Protein AF-E3NVZ5-F1 (afdb_monomer_lite)

Sequence (160 aa):
MITRVGDVESPRRGSPSEVFSSDINHIHMNRKEEKKGCSKWTTIAFGVLAILFLLSTIALAIVVGIKYSEDDKPTEKIIQRDENGKVQFDWPTPSGSLFAHYKKAAVTSDHGLCSEIGRDILIEGGNAVDAMIASLLCIGTVNPQSSGIGGGFVMTLYNA

pLDDT: mean 72.18, std 19.05, range [35.72, 94.88]

Radius of gyration: 25.45 Å; chains: 1; bounding box: 53×39×71 Å

Structure (mmCIF, N/CA/C/O backbone):
data_AF-E3NVZ5-F1
#
_entry.id   AF-E3NVZ5-F1
#
loop_
_atom_site.group_PDB
_atom_site.id
_atom_site.type_symbol
_atom_site.label_atom_id
_atom_site.label_alt_id
_atom_site.label_comp_id
_atom_site.label_asym_id
_atom_site.label_entity_id
_atom_site.label_seq_id
_atom_site.pdbx_PDB_ins_code
_atom_site.Cartn_x
_atom_site.Cartn_y
_atom_site.Cartn_z
_atom_site.occupancy
_atom_site.B_iso_or_equiv
_atom_site.auth_seq_id
_atom_site.auth_comp_id
_atom_site.auth_asym_id
_atom_site.auth_atom_id
_atom_site.pdbx_PDB_model_num
ATOM 1 N N . MET A 1 1 ? -5.076 9.347 -6.483 1.00 73.56 1 MET A N 1
ATOM 2 C CA . MET A 1 1 ? -6.431 9.801 -6.081 1.00 73.56 1 MET A CA 1
ATOM 3 C C . MET A 1 1 ? -7.331 8.576 -5.978 1.00 73.56 1 MET A C 1
ATOM 5 O O . MET A 1 1 ? -7.185 7.684 -6.805 1.00 73.56 1 MET A O 1
ATOM 9 N N . ILE A 1 2 ? -8.208 8.487 -4.970 1.00 77.56 2 ILE A N 1
ATOM 10 C CA . ILE A 1 2 ? -9.083 7.316 -4.758 1.00 77.56 2 ILE A CA 1
ATOM 11 C C . ILE A 1 2 ? -10.528 7.771 -4.606 1.00 77.56 2 ILE A C 1
ATOM 13 O O . ILE A 1 2 ? -10.808 8.692 -3.844 1.00 77.56 2 ILE A O 1
ATOM 17 N N . THR A 1 3 ? -11.434 7.134 -5.344 1.00 73.81 3 THR A N 1
ATOM 18 C CA . THR A 1 3 ? -12.866 7.455 -5.347 1.00 73.81 3 THR A CA 1
ATOM 19 C C . THR A 1 3 ? -13.699 6.179 -5.450 1.00 73.81 3 THR A C 1
ATOM 21 O O . THR A 1 3 ? -13.376 5.284 -6.231 1.00 73.81 3 THR A O 1
ATOM 24 N N . ARG A 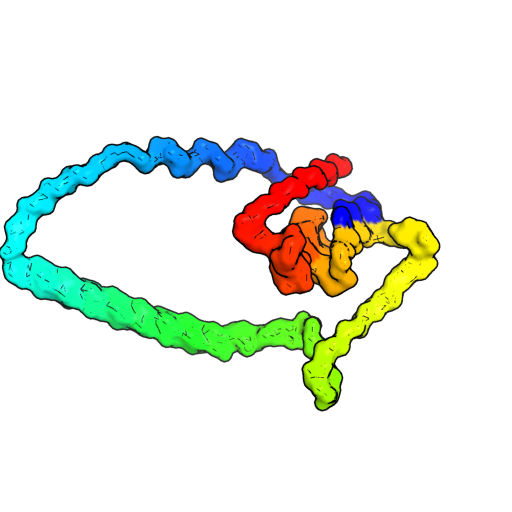1 4 ? -14.775 6.081 -4.660 1.00 67.69 4 ARG A N 1
ATOM 25 C CA . ARG A 1 4 ? -15.838 5.082 -4.847 1.00 67.69 4 ARG A CA 1
ATOM 26 C C . ARG A 1 4 ? -16.966 5.719 -5.660 1.00 67.69 4 ARG A C 1
ATOM 28 O O . ARG A 1 4 ? -17.421 6.811 -5.348 1.00 67.69 4 ARG A O 1
ATOM 35 N N . VAL A 1 5 ? -17.398 5.020 -6.703 1.00 62.41 5 VAL A N 1
ATOM 36 C CA . VAL A 1 5 ? -18.456 5.408 -7.638 1.00 62.41 5 VAL A CA 1
ATOM 37 C C . VAL A 1 5 ? -19.652 4.480 -7.389 1.00 62.41 5 VAL A C 1
ATOM 39 O O . VAL A 1 5 ? -19.706 3.399 -7.966 1.00 62.41 5 VAL A O 1
ATOM 42 N N . GLY A 1 6 ? -20.576 4.859 -6.500 1.00 48.59 6 GLY A N 1
ATOM 43 C CA . GLY A 1 6 ? -21.864 4.167 -6.307 1.00 48.59 6 GLY A CA 1
ATOM 44 C C . GLY A 1 6 ? -22.304 3.950 -4.850 1.00 48.59 6 GLY A C 1
ATOM 45 O O . GLY A 1 6 ? -21.471 3.757 -3.964 1.00 48.59 6 GLY A O 1
ATOM 46 N N . ASP A 1 7 ? -23.627 3.972 -4.644 1.00 49.47 7 ASP A N 1
ATOM 47 C CA . ASP A 1 7 ? -24.345 3.930 -3.361 1.00 49.47 7 ASP A CA 1
ATOM 48 C C . ASP A 1 7 ? -24.201 2.593 -2.613 1.00 49.47 7 ASP A C 1
ATOM 50 O O . ASP A 1 7 ? -24.779 1.584 -3.021 1.00 49.47 7 ASP A O 1
ATOM 54 N N . VAL A 1 8 ? -23.484 2.582 -1.482 1.00 46.03 8 VAL A N 1
ATOM 55 C CA . VAL A 1 8 ? -23.587 1.529 -0.456 1.00 46.03 8 VAL A CA 1
ATOM 56 C C . VAL A 1 8 ? -23.419 2.141 0.937 1.00 46.03 8 VAL A C 1
ATOM 58 O O . VAL A 1 8 ? -22.414 2.783 1.235 1.00 46.03 8 VAL A O 1
ATOM 61 N N . GLU A 1 9 ? -24.436 1.883 1.759 1.00 42.94 9 GLU A N 1
ATOM 62 C CA . GLU A 1 9 ? -24.632 2.208 3.173 1.00 42.94 9 GLU A CA 1
ATOM 63 C C . GLU A 1 9 ? -23.348 2.227 4.025 1.00 42.94 9 GLU A C 1
ATOM 65 O O . GLU A 1 9 ? -22.593 1.253 4.108 1.00 42.94 9 GLU A O 1
ATOM 70 N N . SER A 1 10 ? -23.143 3.345 4.719 1.00 49.28 10 SER A N 1
ATOM 71 C CA . SER A 1 10 ? -22.040 3.572 5.650 1.00 49.28 10 SER A CA 1
ATOM 72 C C . SER A 1 10 ? -22.144 2.691 6.907 1.00 49.28 10 SER A C 1
ATOM 74 O O . SER A 1 10 ? -23.160 2.751 7.608 1.00 49.28 10 SER A O 1
ATOM 76 N N . PRO A 1 11 ? -21.086 1.971 7.322 1.00 43.09 11 PRO A N 1
ATOM 77 C CA . PRO A 1 11 ? -20.976 1.514 8.699 1.00 43.09 11 PRO A CA 1
ATOM 78 C C . PRO A 1 11 ? -20.754 2.739 9.596 1.00 43.09 11 PRO A C 1
ATOM 80 O O . PRO A 1 11 ? -19.733 3.420 9.500 1.00 43.09 11 PRO A O 1
ATOM 83 N N . ARG A 1 12 ? -21.704 3.036 10.489 1.00 52.56 12 ARG A N 1
ATOM 84 C CA . ARG A 1 12 ? -21.516 4.072 11.514 1.00 52.56 12 ARG A CA 1
ATOM 85 C C . ARG A 1 12 ? -20.321 3.730 12.409 1.00 52.56 12 ARG A C 1
ATOM 87 O O . ARG A 1 12 ? -20.403 2.758 13.168 1.00 52.56 12 ARG A O 1
ATOM 94 N N . ARG A 1 13 ? -19.284 4.580 12.442 1.00 52.53 13 ARG A N 1
ATOM 95 C CA . ARG A 1 13 ? -18.445 4.734 13.644 1.00 52.53 13 ARG A CA 1
ATOM 96 C C . ARG A 1 13 ? -17.538 5.973 13.645 1.00 52.53 13 ARG A C 1
ATOM 98 O O . ARG A 1 13 ? -16.744 6.147 12.736 1.00 52.53 13 ARG A O 1
ATOM 105 N N . GLY A 1 14 ? -17.641 6.725 14.748 1.00 48.00 14 GLY A N 1
ATOM 106 C CA . GLY A 1 14 ? -16.549 7.411 15.457 1.00 48.00 14 GLY A CA 1
ATOM 107 C C . GLY A 1 14 ? -15.930 8.662 14.829 1.00 48.00 14 GLY A C 1
ATOM 108 O O . GLY A 1 14 ? -15.269 8.591 13.803 1.00 48.00 14 GLY A O 1
ATOM 109 N N . SER A 1 15 ? -16.066 9.800 15.513 1.00 41.22 15 SER A N 1
ATOM 110 C CA . SER A 1 15 ? -15.347 11.050 15.240 1.00 41.22 15 SER A CA 1
ATOM 111 C C . SER A 1 15 ? -13.818 10.886 15.398 1.00 41.22 15 SER A C 1
ATOM 113 O O . SER A 1 15 ? -13.386 10.435 16.459 1.00 41.22 15 SER A O 1
ATOM 115 N N . PRO A 1 16 ? -12.981 11.303 14.424 1.00 47.78 16 PRO A N 1
ATOM 116 C CA . PRO A 1 16 ? -11.517 11.140 14.480 1.00 47.78 16 PRO A CA 1
ATOM 117 C C . PRO A 1 16 ? -10.754 12.105 15.408 1.00 47.78 16 PRO A C 1
ATOM 119 O O . PRO A 1 16 ? -9.526 12.123 15.390 1.00 47.78 16 PRO A O 1
ATOM 122 N N . SER A 1 17 ? -11.432 12.946 16.189 1.00 47.34 17 SER A N 1
ATOM 123 C CA . SER A 1 17 ? -10.796 14.097 16.848 1.00 47.34 17 SER A CA 1
ATOM 124 C C . SER A 1 17 ? -10.163 13.831 18.222 1.00 47.34 17 SER A C 1
ATOM 126 O O . SER A 1 17 ? -9.695 14.783 18.835 1.00 47.34 17 SER A O 1
ATOM 128 N N . GLU A 1 18 ? -10.101 12.590 18.719 1.00 41.34 18 GLU A N 1
ATOM 129 C CA . GLU A 1 18 ? -9.612 12.320 20.090 1.00 41.34 18 GLU A CA 1
ATOM 130 C C . GLU A 1 18 ? -8.300 11.525 20.198 1.00 41.34 18 GLU A C 1
ATOM 132 O O . GLU A 1 18 ? -7.813 11.308 21.301 1.00 41.34 18 GLU A O 1
ATOM 137 N N . VAL A 1 19 ? -7.660 11.125 19.094 1.00 46.50 19 VAL A N 1
ATOM 138 C CA . VAL A 1 19 ? -6.487 10.224 19.182 1.00 46.50 19 VAL A CA 1
ATOM 139 C C . VAL A 1 19 ? -5.145 10.963 19.321 1.00 46.50 19 VAL A C 1
ATOM 141 O O . VAL A 1 19 ? -4.156 10.359 19.717 1.00 46.50 19 VAL A O 1
ATOM 144 N N . PHE A 1 20 ? -5.076 12.273 19.058 1.00 40.84 20 PHE A N 1
ATOM 145 C CA . PHE A 1 20 ? -3.781 12.955 18.878 1.00 40.84 20 PHE A CA 1
ATOM 146 C C . PHE A 1 20 ? -3.353 13.942 19.975 1.00 40.84 20 PHE A C 1
ATOM 148 O O . PHE A 1 20 ? -2.374 14.659 19.780 1.00 40.84 20 PHE A O 1
ATOM 155 N N . SER A 1 21 ? -4.039 14.004 21.124 1.00 42.53 21 SER A N 1
ATOM 156 C CA . SER A 1 21 ? -3.804 15.098 22.087 1.00 42.53 21 SER A CA 1
ATOM 157 C C . SER A 1 21 ? -3.479 14.705 23.536 1.00 42.53 21 SER A C 1
ATOM 159 O O . SER A 1 21 ? -3.293 15.611 24.350 1.00 42.53 21 SER A O 1
ATOM 161 N N . SER A 1 22 ? 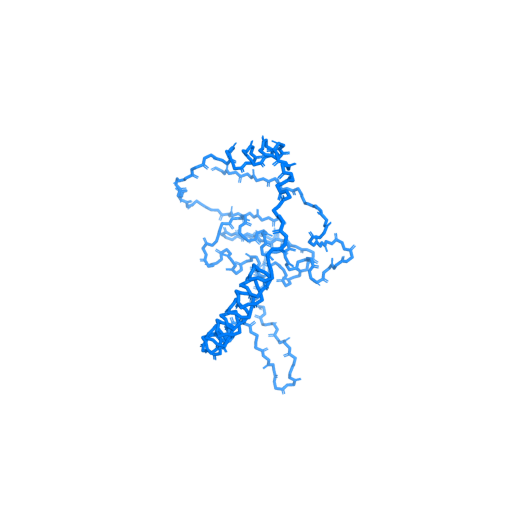-3.354 13.416 23.883 1.00 47.31 22 SER A N 1
ATOM 162 C CA . SER A 1 22 ? -3.175 13.001 25.292 1.00 47.31 22 SER A CA 1
ATOM 163 C C . SER A 1 22 ? -1.784 12.502 25.704 1.00 47.31 22 SER A C 1
ATOM 165 O O . SER A 1 22 ? -1.531 12.453 26.904 1.00 47.31 22 SER A O 1
ATOM 167 N N . ASP A 1 23 ? -0.845 12.237 24.788 1.00 45.34 23 ASP A N 1
ATOM 168 C CA . ASP A 1 23 ? 0.451 11.631 25.171 1.00 45.34 23 ASP A CA 1
ATOM 169 C C . ASP A 1 23 ? 1.642 12.602 25.315 1.00 45.34 23 ASP A C 1
ATOM 171 O O . ASP A 1 23 ? 2.732 12.191 25.709 1.00 45.34 23 ASP A O 1
ATOM 175 N N . ILE A 1 24 ? 1.468 13.909 25.080 1.00 53.41 24 ILE A N 1
ATOM 176 C CA . ILE A 1 24 ? 2.593 14.875 25.118 1.00 53.41 24 ILE A CA 1
ATOM 177 C C . ILE A 1 24 ? 2.817 15.535 26.495 1.00 53.41 24 ILE A C 1
ATOM 179 O O . ILE A 1 24 ? 3.871 16.122 26.728 1.00 53.41 24 ILE A O 1
ATOM 183 N N . ASN A 1 25 ? 1.899 15.397 27.459 1.00 45.38 25 ASN A N 1
ATOM 184 C CA . ASN A 1 25 ? 1.953 16.173 28.712 1.00 45.38 25 ASN A CA 1
ATOM 185 C C . ASN A 1 25 ? 2.443 15.426 29.965 1.00 45.38 25 ASN A C 1
ATOM 187 O O . ASN A 1 25 ? 2.338 15.978 31.057 1.00 45.38 25 ASN A O 1
ATOM 191 N N . HIS A 1 26 ? 3.018 14.221 29.854 1.00 43.72 26 HIS A N 1
ATOM 192 C CA . HIS A 1 26 ? 3.473 13.476 31.045 1.00 43.72 26 HIS A CA 1
ATOM 193 C C . HIS A 1 26 ? 4.983 13.222 31.162 1.00 43.72 26 HIS A C 1
ATOM 195 O O . HIS A 1 26 ? 5.420 12.526 32.079 1.00 43.72 26 HIS A O 1
ATOM 201 N N . ILE A 1 27 ? 5.807 13.837 30.306 1.00 46.94 27 ILE A N 1
ATOM 202 C CA . ILE A 1 27 ? 7.272 13.714 30.370 1.00 46.94 27 ILE A CA 1
ATOM 203 C C . ILE A 1 27 ? 7.875 14.944 31.050 1.00 46.94 27 ILE A C 1
ATOM 205 O O . ILE A 1 27 ? 8.633 15.691 30.451 1.00 46.94 27 ILE A O 1
ATOM 209 N N . HIS A 1 28 ? 7.558 15.165 32.323 1.00 49.66 28 HIS A N 1
ATOM 210 C CA . HIS A 1 28 ? 8.447 15.910 33.211 1.00 49.66 28 HIS A CA 1
ATOM 211 C C . HIS A 1 28 ? 8.249 15.459 34.657 1.00 49.66 28 HIS A C 1
ATOM 213 O O . HIS A 1 28 ? 7.128 15.300 35.122 1.00 49.66 28 HIS A O 1
ATOM 219 N N . MET A 1 29 ? 9.385 15.367 35.357 1.00 40.12 29 MET A N 1
ATOM 220 C CA . MET A 1 29 ? 9.569 15.103 36.790 1.00 40.12 29 MET A CA 1
ATOM 221 C C . MET A 1 29 ? 9.699 13.617 37.165 1.00 40.12 29 MET A C 1
ATOM 223 O O . MET A 1 29 ? 8.715 12.917 37.363 1.00 40.12 29 MET A O 1
ATOM 227 N N . ASN A 1 30 ? 10.941 13.157 37.382 1.00 42.78 30 ASN A N 1
ATOM 228 C CA . ASN A 1 30 ? 11.489 12.946 38.739 1.00 42.78 30 ASN A CA 1
ATOM 229 C C . ASN A 1 30 ? 12.665 11.938 38.723 1.00 42.78 30 ASN A C 1
ATOM 231 O O . ASN A 1 30 ? 12.546 10.805 39.188 1.00 42.78 30 ASN A O 1
ATOM 235 N N . ARG A 1 31 ? 13.838 12.333 38.202 1.00 44.50 31 ARG A N 1
ATOM 236 C CA . ARG A 1 31 ? 15.076 11.555 38.392 1.00 44.50 31 ARG A CA 1
ATOM 237 C C . ARG A 1 31 ? 15.622 11.845 39.795 1.00 44.50 31 ARG A C 1
ATOM 239 O O . ARG A 1 31 ? 16.529 12.654 39.956 1.00 44.50 31 ARG A O 1
ATOM 246 N N . LYS A 1 32 ? 15.053 11.205 40.820 1.00 40.16 32 LYS A N 1
ATOM 247 C CA . LYS A 1 32 ? 15.742 11.045 42.107 1.00 40.16 32 LYS A CA 1
ATOM 248 C C . LYS A 1 32 ? 16.811 9.976 41.918 1.00 40.16 32 LYS A C 1
ATOM 250 O O . LYS A 1 32 ? 16.497 8.796 41.800 1.00 40.16 32 LYS A O 1
ATOM 255 N N . GLU A 1 33 ? 18.070 10.397 41.873 1.00 53.59 33 GLU A N 1
ATOM 256 C CA . GLU A 1 33 ? 19.191 9.478 42.033 1.00 53.59 33 GLU A CA 1
ATOM 257 C C . GLU A 1 33 ? 19.184 8.913 43.455 1.00 53.59 33 GLU A C 1
ATOM 259 O O . GLU A 1 33 ? 19.679 9.530 44.398 1.00 53.59 33 GLU A O 1
ATOM 264 N N . GLU A 1 34 ? 18.605 7.728 43.622 1.00 47.78 34 GLU A N 1
ATOM 265 C CA . GLU A 1 34 ? 18.766 6.955 44.845 1.00 47.78 34 GLU A CA 1
ATOM 266 C C . GLU A 1 34 ? 20.094 6.186 44.756 1.00 47.78 34 GLU A C 1
ATOM 268 O O . GLU A 1 34 ? 20.180 5.084 44.213 1.00 47.78 34 GLU A O 1
ATOM 273 N N . LYS A 1 35 ? 21.165 6.799 45.272 1.00 48.25 35 LYS A N 1
ATOM 274 C CA . LYS A 1 35 ? 22.458 6.139 45.486 1.00 48.25 35 LYS A CA 1
ATOM 275 C C . LYS A 1 35 ? 22.297 5.035 46.535 1.00 48.25 35 LYS A C 1
ATOM 277 O O . LYS A 1 35 ? 22.473 5.280 47.726 1.00 48.25 35 LYS A O 1
ATOM 282 N N . LYS A 1 36 ? 21.985 3.808 46.111 1.00 45.88 36 LYS A N 1
ATOM 283 C CA . LYS A 1 36 ? 22.088 2.626 46.979 1.00 45.88 36 LYS A CA 1
ATOM 284 C C . LYS A 1 36 ? 23.490 2.054 46.864 1.00 45.88 36 LYS A C 1
ATOM 286 O O . LYS A 1 36 ? 23.917 1.642 45.788 1.00 45.88 36 LYS A O 1
ATOM 291 N N . GLY A 1 37 ? 24.206 2.085 47.988 1.00 52.78 37 GLY A N 1
ATOM 292 C CA . GLY A 1 37 ? 25.536 1.511 48.144 1.00 52.78 37 GLY A CA 1
ATOM 293 C C . GLY A 1 37 ? 25.611 0.116 47.528 1.00 52.78 37 GLY A C 1
ATOM 294 O O . GLY A 1 37 ? 24.737 -0.724 47.743 1.00 52.78 37 GLY A O 1
ATOM 295 N N . CYS A 1 38 ? 26.650 -0.095 46.724 1.00 52.09 38 CYS A N 1
ATOM 296 C CA . CYS A 1 38 ? 26.901 -1.336 46.011 1.00 52.09 38 CYS A CA 1
ATOM 297 C C . CYS A 1 38 ? 27.189 -2.460 47.018 1.00 52.09 38 CYS A C 1
ATOM 299 O O . CYS A 1 38 ? 28.322 -2.657 47.455 1.00 52.09 38 CYS A O 1
ATOM 301 N N . SER A 1 39 ? 26.149 -3.191 47.413 1.00 56.66 39 SER A N 1
ATOM 302 C CA . SER A 1 39 ? 26.315 -4.513 48.003 1.00 56.66 39 SER A CA 1
ATOM 303 C C . SER A 1 39 ? 26.712 -5.463 46.875 1.00 56.66 39 SER A C 1
ATOM 305 O O . SER A 1 39 ? 26.023 -5.540 45.865 1.00 56.66 39 SER A O 1
ATOM 307 N N . LYS A 1 40 ? 27.813 -6.209 47.013 1.00 65.12 40 LYS A N 1
ATOM 308 C CA . LYS A 1 40 ? 28.270 -7.170 45.982 1.00 65.12 40 LYS A CA 1
ATOM 309 C C . LYS A 1 40 ? 27.191 -8.199 45.602 1.00 65.12 40 LYS A C 1
ATOM 311 O O . LYS A 1 40 ? 27.207 -8.757 44.513 1.00 65.12 40 LYS A O 1
ATOM 316 N N . TRP A 1 41 ? 26.221 -8.416 46.487 1.00 64.88 41 TRP A N 1
ATOM 317 C CA . TRP A 1 41 ? 25.055 -9.255 46.239 1.00 64.88 41 TRP A CA 1
ATOM 318 C C . TRP A 1 41 ? 24.052 -8.645 45.252 1.00 64.88 41 TRP A C 1
ATOM 320 O O . TRP A 1 41 ? 23.416 -9.392 44.516 1.00 64.88 41 TRP A O 1
ATOM 330 N N . THR A 1 42 ? 23.922 -7.315 45.177 1.00 66.44 42 THR A N 1
ATOM 331 C CA . THR A 1 42 ? 23.011 -6.680 44.211 1.00 66.44 42 THR A CA 1
ATOM 332 C C . THR A 1 42 ? 23.561 -6.776 42.794 1.00 66.44 42 THR A C 1
ATOM 334 O O . THR A 1 42 ? 22.805 -7.073 41.882 1.00 66.44 42 THR A O 1
ATOM 337 N N . THR A 1 43 ? 24.874 -6.637 42.594 1.00 68.81 43 THR A N 1
ATOM 338 C CA . THR A 1 43 ? 25.520 -6.844 41.283 1.00 68.81 43 THR A CA 1
ATOM 339 C C . THR A 1 43 ? 25.422 -8.292 40.804 1.00 68.81 43 THR A C 1
ATOM 341 O O . THR A 1 43 ? 25.140 -8.519 39.629 1.00 68.81 43 THR A O 1
ATOM 344 N N . ILE A 1 44 ? 25.563 -9.271 41.705 1.00 78.31 44 ILE A N 1
ATOM 345 C CA . ILE A 1 44 ? 25.313 -10.687 41.386 1.00 78.31 44 ILE A CA 1
ATOM 346 C C . ILE A 1 44 ? 23.832 -10.904 41.047 1.00 78.31 44 ILE A C 1
ATOM 348 O O . ILE A 1 44 ? 23.528 -11.548 40.047 1.00 78.31 44 ILE A O 1
ATOM 352 N N . ALA A 1 45 ? 22.908 -10.319 41.815 1.00 80.38 45 ALA A N 1
ATOM 353 C CA . ALA A 1 45 ? 21.474 -10.425 41.554 1.00 80.38 45 ALA A CA 1
ATOM 354 C C . ALA A 1 45 ? 21.076 -9.811 40.201 1.00 80.38 45 ALA A C 1
ATOM 356 O O . ALA A 1 45 ? 20.334 -10.438 39.451 1.00 80.38 45 ALA A O 1
ATOM 357 N N . PHE A 1 46 ? 21.607 -8.638 39.842 1.00 86.62 46 PHE A N 1
ATOM 358 C CA . PHE A 1 46 ? 21.385 -8.028 38.526 1.00 86.62 46 PHE A CA 1
ATOM 359 C C . PHE A 1 46 ? 22.005 -8.853 37.395 1.00 86.62 46 PHE A C 1
ATOM 361 O O . PHE A 1 46 ? 21.388 -8.981 36.342 1.00 86.62 46 PHE A O 1
ATOM 368 N N . GLY A 1 47 ? 23.181 -9.451 37.612 1.00 84.00 47 GLY A N 1
ATOM 369 C CA . GLY A 1 47 ? 23.804 -10.356 36.645 1.00 84.00 47 GLY A CA 1
ATOM 370 C C . GLY A 1 47 ? 22.957 -11.603 36.388 1.00 84.00 47 GLY A C 1
ATOM 371 O O . GLY A 1 47 ? 22.686 -11.937 35.238 1.00 84.00 47 GLY A O 1
ATOM 372 N N . VAL A 1 48 ? 22.465 -12.249 37.448 1.00 91.38 48 VAL A N 1
ATOM 373 C CA . VAL A 1 48 ? 21.562 -13.405 37.335 1.00 91.38 48 VAL A CA 1
ATOM 374 C C . VAL A 1 48 ? 20.247 -13.001 36.664 1.00 91.38 48 VAL A C 1
ATOM 376 O O . VAL A 1 48 ? 19.795 -13.699 35.763 1.00 91.38 48 VAL A O 1
ATOM 379 N N . LEU A 1 49 ? 19.665 -11.853 37.024 1.00 91.38 49 LEU A N 1
ATOM 380 C CA . LEU A 1 49 ? 18.437 -11.350 36.403 1.00 91.38 49 LEU A CA 1
ATOM 381 C C . LEU A 1 49 ? 18.626 -11.054 34.904 1.00 91.38 49 LEU A C 1
ATOM 383 O O . LEU A 1 49 ? 17.761 -11.392 34.102 1.00 91.38 49 LEU A O 1
ATOM 387 N N . ALA A 1 50 ? 19.764 -10.470 34.516 1.00 90.69 50 ALA A N 1
ATOM 388 C CA . ALA A 1 50 ? 20.096 -10.194 33.121 1.00 90.69 50 ALA A CA 1
ATOM 389 C C . ALA A 1 50 ? 20.293 -11.486 32.316 1.00 90.69 50 ALA A C 1
ATOM 391 O O . ALA A 1 50 ? 19.800 -11.587 31.196 1.00 90.69 50 ALA A O 1
ATOM 392 N N . ILE A 1 51 ? 20.948 -12.496 32.896 1.00 93.38 51 ILE A N 1
ATOM 393 C CA . ILE A 1 51 ? 21.105 -13.814 32.267 1.00 93.38 51 ILE A CA 1
ATOM 394 C C . ILE A 1 51 ? 19.743 -14.499 32.112 1.00 93.38 51 ILE A C 1
ATOM 396 O O . ILE A 1 51 ? 19.446 -15.013 31.039 1.00 93.38 51 ILE A O 1
ATOM 400 N N . LEU A 1 52 ? 18.884 -14.463 33.135 1.00 94.19 52 LEU A N 1
ATOM 401 C CA . LEU A 1 52 ? 17.526 -15.011 33.052 1.00 94.19 52 LEU A CA 1
ATOM 402 C C . LEU A 1 52 ? 16.678 -14.289 31.998 1.00 94.19 52 LEU A C 1
ATOM 404 O O . LEU A 1 52 ? 15.937 -14.937 31.263 1.00 94.19 52 LEU A O 1
ATOM 408 N N . PHE A 1 53 ? 16.815 -12.966 31.885 1.00 94.19 53 PHE A N 1
ATOM 409 C CA . PHE A 1 53 ? 16.135 -12.186 30.856 1.00 94.19 53 PHE A CA 1
ATOM 410 C C . PHE A 1 53 ? 16.634 -12.547 29.452 1.00 94.19 53 PHE A C 1
ATOM 412 O O . PHE A 1 53 ? 15.815 -12.796 28.575 1.00 94.19 53 PHE A O 1
ATOM 419 N N . LEU A 1 54 ? 17.952 -12.665 29.251 1.00 94.69 54 LEU A N 1
ATOM 420 C CA . LEU A 1 54 ? 18.537 -13.095 27.976 1.00 94.69 54 LEU A CA 1
ATOM 421 C C . LEU A 1 54 ? 18.123 -14.523 27.597 1.00 94.69 54 LEU A C 1
ATOM 423 O O . LEU A 1 54 ? 17.804 -14.787 26.443 1.00 94.69 54 LEU A O 1
ATOM 427 N N . LEU A 1 55 ? 18.084 -15.450 28.554 1.00 94.88 55 LEU A N 1
ATOM 428 C CA . LEU A 1 55 ? 17.616 -16.814 28.298 1.00 94.88 55 LEU A CA 1
ATOM 429 C C . LEU A 1 55 ? 16.121 -16.843 27.958 1.00 94.88 55 LEU A C 1
ATOM 431 O O . LEU A 1 55 ? 15.717 -17.580 27.062 1.00 94.88 55 LEU A O 1
ATOM 435 N N . SER A 1 56 ? 15.315 -16.012 28.623 1.00 93.44 56 SER A N 1
ATOM 436 C CA . SER A 1 56 ? 13.891 -15.852 28.322 1.00 93.44 56 SER A CA 1
ATOM 437 C C . SER A 1 56 ? 13.668 -15.294 26.915 1.00 93.44 56 SER A C 1
ATOM 439 O O . SER A 1 56 ? 12.885 -15.863 26.159 1.00 93.44 56 SER A O 1
ATOM 441 N N . THR A 1 57 ? 14.391 -14.243 26.511 1.00 92.69 57 THR A N 1
ATOM 442 C CA . THR A 1 57 ? 14.255 -13.665 25.163 1.00 92.69 57 THR A CA 1
ATOM 443 C C . THR A 1 57 ? 14.720 -14.625 24.073 1.00 92.69 57 THR A C 1
ATOM 445 O O . THR A 1 57 ? 14.051 -14.730 23.049 1.00 92.69 57 THR A O 1
ATOM 448 N N . ILE A 1 58 ? 15.807 -15.373 24.294 1.00 94.38 58 ILE A N 1
ATOM 449 C CA . ILE A 1 58 ? 16.278 -16.406 23.359 1.00 94.38 58 ILE A CA 1
ATOM 450 C C . ILE A 1 58 ? 15.246 -17.535 23.240 1.00 94.38 58 ILE A C 1
ATOM 452 O O . ILE A 1 58 ? 14.915 -17.943 22.129 1.00 94.38 58 ILE A O 1
ATOM 456 N N . ALA A 1 59 ? 14.687 -18.014 24.356 1.00 92.38 59 ALA A N 1
ATOM 457 C CA . ALA A 1 59 ? 13.643 -19.037 24.337 1.00 92.38 59 ALA A CA 1
ATOM 458 C C . ALA A 1 59 ? 12.378 -18.547 23.616 1.00 92.38 59 ALA A C 1
ATOM 460 O O . ALA A 1 59 ? 11.815 -19.275 22.799 1.00 92.38 59 ALA A O 1
ATOM 461 N N . LEU A 1 60 ? 11.963 -17.299 23.858 1.00 90.94 60 LEU A N 1
ATOM 462 C CA . LEU A 1 60 ? 10.823 -16.691 23.176 1.00 90.94 60 LEU A CA 1
ATOM 463 C C . LEU A 1 60 ? 11.094 -16.539 21.677 1.00 90.94 60 LEU A C 1
ATOM 465 O O . LEU A 1 60 ? 10.219 -16.850 20.883 1.00 90.94 60 LEU A O 1
ATOM 469 N N . ALA A 1 61 ? 12.302 -16.135 21.279 1.00 88.19 61 ALA A N 1
ATOM 470 C CA . ALA A 1 61 ? 12.701 -16.040 19.877 1.00 88.19 61 ALA A CA 1
ATOM 471 C C . ALA A 1 61 ? 12.711 -17.408 19.180 1.00 88.19 61 ALA A C 1
ATOM 473 O O . ALA A 1 61 ? 12.327 -17.489 18.020 1.00 88.19 61 ALA A O 1
ATOM 474 N N . ILE A 1 62 ? 13.085 -18.487 19.875 1.00 89.50 62 ILE A N 1
ATOM 475 C CA . ILE A 1 62 ? 12.998 -19.855 19.340 1.00 89.50 62 ILE A CA 1
ATOM 476 C C . ILE A 1 62 ? 11.535 -20.284 19.197 1.00 89.50 62 ILE A C 1
ATOM 478 O O . ILE A 1 62 ? 11.158 -20.798 18.152 1.00 89.50 62 ILE A O 1
ATOM 482 N N . VAL A 1 63 ? 10.687 -20.050 20.204 1.00 84.75 63 VAL A N 1
ATOM 483 C CA . VAL A 1 63 ? 9.253 -20.396 20.143 1.00 84.75 63 VAL A CA 1
ATOM 484 C C . VAL A 1 63 ? 8.541 -19.595 19.055 1.00 84.75 63 VAL A C 1
ATOM 486 O O . VAL A 1 63 ? 7.790 -20.165 18.267 1.00 84.75 63 VAL A O 1
ATOM 489 N N . VAL A 1 64 ? 8.801 -18.288 18.991 1.00 82.12 64 VAL A N 1
ATOM 490 C CA . VAL A 1 64 ? 8.295 -17.400 17.945 1.00 82.12 64 VAL A CA 1
ATOM 491 C C . VAL A 1 64 ? 8.870 -17.809 16.601 1.00 82.12 64 VAL A C 1
ATOM 493 O O . VAL A 1 64 ? 8.104 -17.865 15.664 1.00 82.12 64 VAL A O 1
ATOM 496 N N . GLY A 1 65 ? 10.147 -18.176 16.493 1.00 74.81 65 GLY A N 1
ATOM 497 C CA . GLY A 1 65 ? 10.760 -18.659 15.253 1.00 74.81 65 GLY A CA 1
ATOM 498 C C . GLY A 1 65 ? 10.160 -19.977 14.755 1.00 74.81 65 GLY A C 1
ATOM 499 O O . GLY A 1 65 ? 9.890 -20.107 13.569 1.00 74.81 65 GLY A O 1
ATOM 500 N N . ILE A 1 66 ? 9.872 -20.928 15.649 1.00 75.38 66 ILE A N 1
ATOM 501 C CA . ILE A 1 66 ? 9.180 -22.183 15.311 1.00 75.38 66 ILE A CA 1
ATOM 502 C C . ILE A 1 66 ? 7.721 -21.905 14.920 1.00 75.38 66 ILE A C 1
ATOM 504 O O . ILE A 1 66 ? 7.218 -22.524 13.990 1.00 75.38 66 ILE A O 1
ATOM 508 N N . LYS A 1 67 ? 7.044 -20.954 15.580 1.00 64.88 67 LYS A N 1
ATOM 509 C CA . LYS A 1 67 ? 5.691 -20.519 15.197 1.00 64.88 67 LYS A CA 1
ATOM 510 C C . LYS A 1 67 ? 5.669 -19.766 13.866 1.00 64.88 67 LYS A C 1
ATOM 512 O O . LYS A 1 67 ? 4.841 -20.069 13.021 1.00 64.88 67 LYS A O 1
ATOM 517 N N . TYR A 1 68 ? 6.621 -18.864 13.654 1.00 58.06 68 TYR A N 1
ATOM 518 C CA . TYR A 1 68 ? 6.817 -18.135 12.403 1.00 58.06 68 TYR A CA 1
ATOM 519 C C . TYR A 1 68 ? 7.154 -19.082 11.257 1.00 58.06 68 TYR A C 1
ATOM 521 O O . TYR A 1 68 ? 6.687 -18.872 10.149 1.00 58.06 68 TYR A O 1
ATOM 529 N N . SER A 1 69 ? 7.900 -20.156 11.524 1.00 51.81 69 SER A N 1
ATOM 530 C CA . SER A 1 69 ? 8.200 -21.178 10.520 1.00 51.81 69 SER A CA 1
ATOM 531 C C . SER A 1 69 ? 6.966 -21.967 10.057 1.00 51.81 69 SER A C 1
ATOM 533 O O . SER A 1 69 ? 7.057 -22.635 9.032 1.00 51.81 69 SER A O 1
ATOM 535 N N . GLU A 1 70 ? 5.840 -21.900 10.778 1.00 52.78 70 GLU A N 1
ATOM 536 C CA . GLU A 1 70 ? 4.556 -22.495 10.373 1.00 52.78 70 GLU A CA 1
ATOM 537 C C . GLU A 1 70 ? 3.608 -21.455 9.729 1.00 52.78 70 GLU A C 1
ATOM 539 O O . GLU A 1 70 ? 2.731 -21.824 8.949 1.00 52.78 70 GLU A O 1
ATOM 544 N N . ASP A 1 71 ? 3.800 -20.157 10.008 1.00 48.88 71 ASP A N 1
ATOM 545 C CA . ASP A 1 71 ? 3.016 -19.049 9.433 1.00 48.88 71 ASP A CA 1
ATOM 546 C C . ASP A 1 71 ? 3.664 -18.415 8.179 1.00 48.88 71 ASP A C 1
ATOM 548 O O . ASP A 1 71 ? 3.022 -17.623 7.492 1.00 48.88 71 ASP A O 1
ATOM 552 N N . ASP A 1 72 ? 4.887 -18.812 7.799 1.00 48.78 72 ASP A N 1
ATOM 553 C CA . ASP A 1 72 ? 5.498 -18.505 6.492 1.00 48.78 72 ASP A CA 1
ATOM 554 C C . ASP A 1 72 ? 5.058 -19.529 5.426 1.00 48.78 72 ASP A C 1
ATOM 556 O O . ASP A 1 72 ? 5.850 -20.127 4.696 1.00 48.78 72 ASP A O 1
ATOM 560 N N . LYS A 1 73 ? 3.741 -19.739 5.306 1.00 35.72 73 LYS A N 1
ATOM 561 C CA . LYS A 1 73 ? 3.202 -19.826 3.951 1.00 35.72 73 LYS A CA 1
ATOM 562 C C . LYS A 1 73 ? 3.134 -18.380 3.494 1.00 35.72 73 LYS A C 1
ATOM 564 O O . LYS A 1 73 ? 2.173 -17.704 3.875 1.00 35.72 73 LYS A O 1
ATOM 569 N N . PRO A 1 74 ? 4.103 -17.881 2.700 1.00 41.56 74 PRO A N 1
ATOM 570 C CA . PRO A 1 74 ? 3.864 -16.634 2.008 1.00 41.56 74 PRO A CA 1
ATOM 571 C C . PRO A 1 74 ? 2.537 -16.837 1.296 1.00 41.56 74 PRO A C 1
ATOM 573 O O . PRO A 1 74 ? 2.281 -17.914 0.751 1.00 41.56 74 PRO A O 1
ATOM 576 N N . THR A 1 75 ? 1.658 -15.851 1.393 1.00 46.66 75 THR A N 1
ATOM 577 C CA . THR A 1 75 ? 0.433 -15.791 0.614 1.00 46.66 75 THR A CA 1
ATOM 578 C C . THR A 1 75 ? 0.816 -15.982 -0.856 1.00 46.66 75 THR A C 1
ATOM 580 O O . THR A 1 75 ? 1.126 -15.035 -1.573 1.00 46.66 75 THR A O 1
ATOM 583 N N . GLU A 1 76 ? 0.835 -17.239 -1.303 1.00 47.75 76 GLU A N 1
ATOM 584 C CA . GLU A 1 76 ? 1.078 -17.701 -2.665 1.00 47.75 76 GLU A CA 1
ATOM 585 C C . GLU A 1 76 ? -0.208 -17.488 -3.460 1.00 47.75 76 GLU A C 1
ATOM 587 O O . GLU A 1 76 ? -0.856 -18.399 -3.958 1.00 47.75 76 GLU A O 1
ATOM 592 N N . LYS A 1 77 ? -0.632 -16.231 -3.451 1.00 47.84 77 LYS A N 1
ATOM 593 C CA . LYS A 1 77 ? -1.644 -15.574 -4.263 1.00 47.84 77 LYS A CA 1
ATOM 594 C C . LYS A 1 77 ? -1.268 -14.099 -4.093 1.00 47.84 77 LYS A C 1
ATOM 596 O O . LYS A 1 77 ? -1.745 -13.459 -3.174 1.00 47.84 77 LYS A O 1
ATOM 601 N N . ILE A 1 78 ? -0.269 -13.544 -4.773 1.00 51.22 78 ILE A N 1
ATOM 602 C CA . ILE A 1 78 ? -0.370 -12.969 -6.124 1.00 51.22 78 ILE A CA 1
ATOM 603 C C . ILE A 1 78 ? 1.078 -12.659 -6.590 1.00 51.22 78 ILE A C 1
ATOM 605 O O . ILE A 1 78 ? 1.490 -11.514 -6.707 1.00 51.22 78 ILE A O 1
ATOM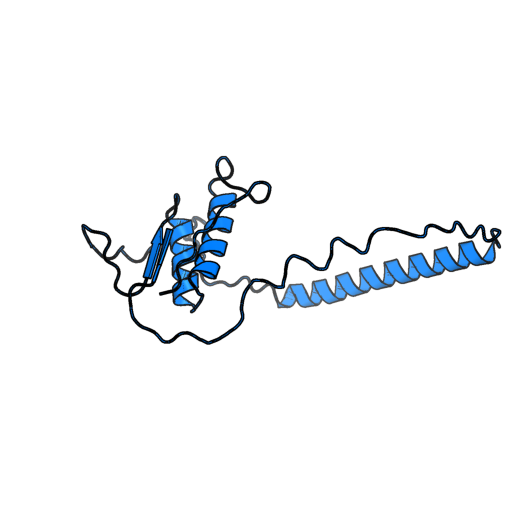 609 N N . ILE A 1 79 ? 1.918 -13.676 -6.797 1.00 50.56 79 ILE A N 1
ATOM 610 C CA . ILE A 1 79 ? 3.149 -13.534 -7.598 1.00 50.56 79 ILE A CA 1
ATOM 611 C C . ILE A 1 79 ? 3.216 -14.770 -8.486 1.00 50.56 79 ILE A C 1
ATOM 613 O O . ILE A 1 79 ? 3.794 -15.787 -8.112 1.00 50.56 79 ILE A O 1
ATOM 617 N N . GLN A 1 80 ? 2.579 -14.706 -9.656 1.00 53.34 80 GLN A N 1
ATOM 618 C CA . GLN A 1 80 ? 2.810 -15.715 -10.683 1.00 53.34 80 GLN A CA 1
ATOM 619 C C . GLN A 1 80 ? 4.215 -15.475 -11.245 1.00 53.34 80 GLN A C 1
ATOM 621 O O . GLN A 1 80 ? 4.467 -14.530 -11.995 1.00 53.34 80 GLN A O 1
ATOM 626 N N . ARG A 1 81 ? 5.174 -16.278 -10.778 1.00 51.78 81 ARG A N 1
ATOM 627 C CA . ARG A 1 81 ? 6.483 -16.400 -11.419 1.00 51.78 81 ARG A CA 1
ATOM 628 C C . ARG A 1 81 ? 6.288 -17.219 -12.688 1.00 51.78 81 ARG A C 1
ATOM 630 O O . ARG A 1 81 ? 5.850 -18.363 -12.600 1.00 51.78 81 ARG A O 1
ATOM 637 N N . ASP A 1 82 ? 6.629 -16.641 -13.835 1.00 59.97 82 ASP A N 1
ATOM 638 C CA . ASP A 1 82 ? 6.787 -17.416 -15.068 1.00 59.97 82 ASP A CA 1
ATOM 639 C C . ASP A 1 82 ? 7.973 -18.396 -14.906 1.00 59.97 82 ASP A C 1
ATOM 641 O O . ASP A 1 82 ? 8.812 -18.232 -14.013 1.00 59.97 82 ASP A O 1
ATOM 645 N N . GLU A 1 83 ? 8.032 -19.436 -15.739 1.00 67.31 83 GLU A N 1
ATOM 646 C CA . GLU A 1 83 ? 9.110 -20.439 -15.810 1.00 67.31 83 GLU A CA 1
ATOM 647 C C . GLU A 1 83 ? 10.543 -19.851 -15.846 1.00 67.31 83 GLU A C 1
ATOM 649 O O . GLU A 1 83 ? 11.500 -20.503 -15.431 1.00 67.31 83 GLU A O 1
ATOM 654 N N . ASN A 1 84 ? 10.693 -18.585 -16.239 1.00 72.25 84 ASN A N 1
ATOM 655 C CA . ASN A 1 84 ? 11.935 -17.811 -16.273 1.00 72.25 84 ASN A CA 1
ATOM 656 C C . ASN A 1 84 ? 12.201 -16.973 -15.006 1.00 72.25 84 ASN A C 1
ATOM 658 O O . ASN A 1 84 ? 13.110 -16.140 -14.986 1.00 72.25 84 ASN A O 1
ATOM 662 N N . GLY A 1 85 ? 11.393 -17.127 -13.953 1.00 65.44 85 GLY A N 1
ATOM 663 C CA . GLY A 1 85 ? 11.531 -16.394 -12.692 1.00 65.44 85 GLY A CA 1
ATOM 664 C C . GLY A 1 85 ? 11.165 -14.909 -12.774 1.00 65.44 85 GLY A C 1
ATOM 665 O O . GLY A 1 85 ? 11.376 -14.177 -11.801 1.00 65.44 85 GLY A O 1
ATOM 666 N N . LYS A 1 86 ? 10.602 -14.451 -13.900 1.00 57.50 86 LYS A N 1
ATOM 667 C CA . LYS A 1 86 ? 10.055 -13.099 -14.027 1.00 57.50 86 LYS A CA 1
ATOM 668 C C . LYS A 1 86 ? 8.695 -13.046 -13.346 1.00 57.50 86 LYS A C 1
ATOM 670 O O . LYS A 1 86 ? 7.859 -13.927 -13.533 1.00 57.50 86 LYS A O 1
ATOM 675 N N . VAL A 1 87 ? 8.483 -12.008 -12.542 1.00 61.47 87 VAL A N 1
ATOM 676 C CA . VAL A 1 87 ? 7.157 -11.710 -12.001 1.00 61.47 87 VAL A CA 1
ATOM 677 C C . VAL A 1 87 ? 6.289 -11.254 -13.168 1.00 61.47 87 VAL A C 1
ATOM 679 O O . VAL A 1 87 ? 6.523 -10.179 -13.724 1.00 61.47 87 VAL A O 1
ATOM 682 N N . GLN A 1 88 ? 5.337 -12.092 -13.573 1.00 53.25 88 GLN A N 1
ATOM 683 C CA . GLN A 1 88 ? 4.401 -11.769 -14.638 1.00 53.25 88 GLN A CA 1
ATOM 684 C C . GLN A 1 88 ? 3.122 -11.239 -13.992 1.00 53.25 88 GLN A C 1
ATOM 686 O O . GLN A 1 88 ? 2.364 -11.977 -13.368 1.00 53.25 88 GLN A O 1
ATOM 691 N N . PHE A 1 89 ? 2.916 -9.929 -14.096 1.00 61.47 89 PHE A N 1
ATOM 692 C CA . PHE A 1 89 ? 1.663 -9.307 -13.689 1.00 61.47 89 PHE A CA 1
ATOM 693 C C . PHE A 1 89 ? 0.657 -9.468 -14.827 1.00 61.47 89 PHE A C 1
ATOM 695 O O . PHE A 1 89 ? 0.800 -8.824 -15.870 1.00 61.47 89 PHE A O 1
ATOM 702 N N . ASP A 1 90 ? -0.322 -10.351 -14.642 1.00 58.12 90 ASP A N 1
ATOM 703 C CA . ASP A 1 90 ? -1.423 -10.523 -15.587 1.00 58.12 90 ASP A CA 1
ATOM 704 C C . ASP A 1 90 ? -2.557 -9.560 -15.218 1.00 58.12 90 ASP A C 1
ATOM 706 O O . ASP A 1 90 ? -3.449 -9.860 -14.423 1.00 58.12 90 ASP A O 1
ATOM 710 N N . TRP A 1 91 ? -2.452 -8.333 -15.729 1.00 58.09 91 TRP A N 1
ATOM 711 C CA . TRP A 1 91 ? -3.424 -7.281 -15.455 1.00 58.09 91 TRP A CA 1
ATOM 712 C C . TRP A 1 91 ? -4.758 -7.636 -16.115 1.00 58.09 91 TRP A C 1
ATOM 714 O O . TRP A 1 91 ? -4.785 -7.875 -17.328 1.00 58.09 91 TRP A O 1
ATOM 724 N N . PRO A 1 92 ? -5.898 -7.563 -15.399 1.00 61.56 92 PRO A N 1
ATOM 725 C CA . PRO A 1 92 ? -7.177 -7.525 -16.087 1.00 61.56 92 PRO A CA 1
ATOM 726 C C . PRO A 1 92 ? -7.163 -6.312 -17.016 1.00 61.56 92 PRO A C 1
ATOM 728 O O . PRO A 1 92 ? -6.765 -5.214 -16.613 1.00 61.56 92 PRO A O 1
ATOM 731 N N . THR A 1 93 ? -7.584 -6.505 -18.268 1.00 61.62 93 THR A N 1
ATOM 732 C CA . THR A 1 93 ? -7.639 -5.406 -19.234 1.00 61.62 93 THR A CA 1
ATOM 733 C C . THR A 1 93 ? -8.394 -4.239 -18.604 1.00 61.62 93 THR A C 1
ATOM 735 O O . THR A 1 93 ? -9.507 -4.463 -18.105 1.00 61.62 93 THR A O 1
ATOM 738 N N . PRO A 1 94 ? -7.825 -3.016 -18.594 1.00 64.00 94 PRO A N 1
ATOM 739 C CA . PRO A 1 94 ? -8.532 -1.864 -18.066 1.00 64.00 94 PRO A CA 1
ATOM 740 C C . PRO A 1 94 ? -9.890 -1.793 -18.754 1.00 64.00 94 PRO A C 1
ATOM 742 O O . PRO A 1 94 ? -10.005 -2.079 -19.950 1.00 64.00 94 PRO A O 1
ATOM 745 N N . SER A 1 95 ? -10.936 -1.437 -18.009 1.00 63.84 95 SER A N 1
ATOM 746 C CA . SER A 1 95 ? -12.226 -1.158 -18.631 1.00 63.84 95 SER A CA 1
ATOM 747 C C . SER A 1 95 ? -11.983 -0.147 -19.749 1.00 63.84 95 SER A C 1
ATOM 749 O O . SER A 1 95 ? -11.457 0.929 -19.466 1.00 63.84 95 SER A O 1
ATOM 751 N N . GLY A 1 96 ? -12.299 -0.516 -20.996 1.00 55.03 96 GLY A N 1
ATOM 752 C CA . GLY A 1 96 ? -12.048 0.270 -22.208 1.00 55.03 96 GLY A CA 1
ATOM 753 C C . GLY A 1 96 ? -12.892 1.541 -22.262 1.00 55.03 96 GLY A C 1
ATOM 754 O O . GLY A 1 96 ? -13.749 1.700 -23.124 1.00 55.03 96 GLY A O 1
ATOM 755 N N . SER A 1 97 ? -12.687 2.430 -21.299 1.00 63.75 97 SER A N 1
ATOM 756 C CA . SER A 1 97 ? -13.365 3.701 -21.185 1.00 63.75 97 SER A CA 1
ATOM 757 C C . SER A 1 97 ? -12.407 4.794 -21.617 1.00 63.75 97 SER A C 1
ATOM 759 O O . SER A 1 97 ? -11.480 5.133 -20.882 1.00 63.75 97 SER A O 1
ATOM 761 N N . LEU A 1 98 ? -12.716 5.421 -22.751 1.00 65.38 98 LEU A N 1
ATOM 762 C CA . LEU A 1 98 ? -12.034 6.618 -23.244 1.00 65.38 98 LEU A CA 1
ATOM 763 C C . LEU A 1 98 ? -11.939 7.728 -22.175 1.00 65.38 98 LEU A C 1
ATOM 765 O O . LEU A 1 98 ? -10.977 8.483 -22.153 1.00 65.38 98 LEU A O 1
ATOM 769 N N . PHE A 1 99 ? -12.911 7.781 -21.257 1.00 73.56 99 PHE A N 1
ATOM 770 C CA . PHE A 1 99 ? -13.005 8.774 -20.181 1.00 73.56 99 PHE A CA 1
ATOM 771 C C . PHE A 1 99 ? -12.675 8.225 -18.779 1.00 73.56 99 PHE A C 1
ATOM 773 O O . PHE A 1 99 ? -12.998 8.872 -17.790 1.00 73.56 99 PHE A O 1
ATOM 780 N N . ALA A 1 100 ? -12.095 7.019 -18.668 1.00 71.38 100 ALA A N 1
ATOM 781 C CA . ALA A 1 100 ? -11.853 6.352 -17.378 1.00 71.38 100 ALA A CA 1
ATOM 782 C C . ALA A 1 100 ? -13.087 6.302 -16.432 1.00 71.38 100 ALA A C 1
ATOM 784 O O . ALA A 1 100 ? -12.990 6.554 -15.234 1.00 71.38 100 ALA A O 1
ATOM 785 N N . HIS A 1 101 ? -14.270 5.978 -16.964 1.00 75.69 101 HIS A N 1
ATOM 786 C CA . HIS A 1 101 ? -15.464 5.675 -16.186 1.00 75.69 101 HIS A CA 1
ATOM 787 C C . HIS A 1 101 ? -15.371 4.276 -15.585 1.00 75.69 101 HIS A C 1
ATOM 789 O O . HIS A 1 101 ? -15.298 3.273 -16.299 1.00 75.69 101 HIS A O 1
ATOM 795 N N . TYR A 1 102 ? -15.464 4.220 -14.261 1.00 81.44 102 TYR A N 1
ATOM 796 C CA . TYR A 1 102 ? -15.482 2.984 -13.492 1.00 81.44 102 TYR A CA 1
ATOM 797 C C . TYR A 1 102 ? -16.842 2.806 -12.819 1.00 81.44 102 TYR A C 1
ATOM 799 O O . TYR A 1 102 ? -17.457 3.772 -12.377 1.00 81.44 102 TYR A O 1
ATOM 807 N N . LYS A 1 103 ? -17.318 1.559 -12.733 1.00 78.81 103 LYS A N 1
ATOM 808 C CA . LYS A 1 103 ? -18.664 1.245 -12.216 1.00 78.81 103 LYS A CA 1
ATOM 809 C C . LYS A 1 103 ? -18.796 1.307 -10.692 1.00 78.81 103 LYS A C 1
ATOM 811 O O . LYS A 1 103 ? -19.917 1.396 -10.218 1.00 78.81 103 LYS A O 1
ATOM 816 N N . LYS A 1 104 ? -17.695 1.122 -9.954 1.00 83.06 104 LYS A N 1
ATOM 817 C CA . LYS A 1 104 ? -17.709 0.920 -8.490 1.00 83.06 104 LYS A CA 1
ATOM 818 C C . LYS A 1 104 ? -16.682 1.760 -7.750 1.00 83.06 104 LYS A C 1
ATOM 820 O O . LYS A 1 104 ? -16.975 2.310 -6.699 1.00 83.06 104 LYS A O 1
ATOM 825 N N . ALA A 1 105 ? -15.454 1.812 -8.251 1.00 87.25 105 ALA A N 1
ATOM 826 C CA . ALA A 1 105 ? -14.382 2.588 -7.652 1.00 87.25 105 ALA A CA 1
ATOM 827 C C . ALA A 1 105 ? -13.245 2.792 -8.652 1.00 87.25 105 ALA A C 1
ATOM 829 O O . ALA A 1 105 ? -13.140 2.049 -9.628 1.00 87.25 105 ALA A O 1
ATOM 830 N N . ALA A 1 106 ? -12.397 3.774 -8.374 1.00 88.44 106 ALA A N 1
ATOM 831 C CA . ALA A 1 106 ? -11.197 4.078 -9.129 1.00 88.44 106 ALA A CA 1
ATOM 832 C C . ALA A 1 106 ? -10.039 4.389 -8.178 1.00 88.44 106 ALA A C 1
ATOM 834 O O . ALA A 1 106 ? -10.205 5.115 -7.193 1.00 88.44 106 ALA A O 1
ATOM 835 N N . VAL A 1 107 ? -8.860 3.876 -8.520 1.00 90.94 107 VAL A N 1
ATOM 836 C CA . VAL A 1 107 ? -7.586 4.185 -7.866 1.00 90.94 107 VAL A CA 1
ATOM 837 C C . VAL A 1 107 ? -6.629 4.667 -8.941 1.00 90.94 107 VAL A C 1
ATOM 839 O O . VAL A 1 107 ? -6.497 4.029 -9.983 1.00 90.94 107 VAL A O 1
ATOM 842 N N . THR A 1 108 ? -5.979 5.801 -8.695 1.00 90.75 108 THR A N 1
ATOM 843 C CA . THR A 1 108 ? -4.952 6.356 -9.580 1.00 90.75 108 THR A CA 1
ATOM 844 C C . THR A 1 108 ? -3.679 6.658 -8.796 1.00 90.75 108 THR A C 1
ATOM 846 O O . THR A 1 108 ? -3.730 7.276 -7.725 1.00 90.75 108 THR A O 1
ATOM 849 N N . SER A 1 109 ? -2.537 6.239 -9.335 1.00 89.88 109 SER A N 1
ATOM 850 C CA . SER A 1 109 ? -1.198 6.486 -8.789 1.00 89.88 109 SER A CA 1
ATOM 851 C C . SER A 1 109 ? -0.168 6.665 -9.900 1.00 89.88 109 SER A C 1
ATOM 853 O O . SER A 1 109 ? -0.415 6.295 -11.045 1.00 89.88 109 SER A O 1
ATOM 855 N N . ASP A 1 110 ? 1.015 7.156 -9.532 1.00 87.50 110 ASP A N 1
ATOM 856 C CA . ASP A 1 110 ? 2.135 7.406 -10.453 1.00 87.50 110 ASP A CA 1
ATOM 857 C C . ASP A 1 110 ? 2.706 6.125 -11.085 1.00 87.50 110 ASP A C 1
ATOM 859 O O . ASP A 1 110 ? 3.407 6.174 -12.092 1.00 87.50 110 ASP A O 1
ATOM 863 N N . HIS A 1 111 ? 2.403 4.967 -10.493 1.00 88.69 111 HIS A N 1
ATOM 864 C CA . HIS A 1 111 ? 2.825 3.658 -10.973 1.00 88.69 111 HIS A CA 1
ATOM 8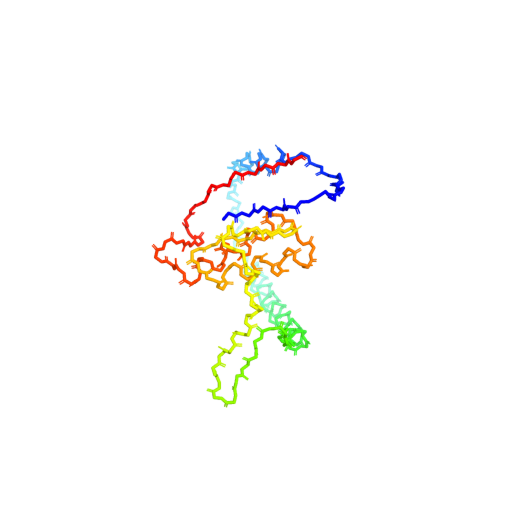65 C C . HIS A 1 111 ? 1.630 2.702 -11.064 1.00 88.69 111 HIS A C 1
ATOM 867 O O . HIS A 1 111 ? 0.858 2.597 -10.107 1.00 88.69 111 HIS A O 1
ATOM 873 N N . GLY A 1 112 ? 1.499 1.973 -12.179 1.00 86.12 112 GLY A N 1
ATOM 874 C CA . GLY A 1 112 ? 0.362 1.072 -12.434 1.00 86.12 112 GLY A CA 1
ATOM 875 C C . GLY A 1 112 ? 0.196 -0.016 -11.369 1.00 86.12 112 GLY A C 1
ATOM 876 O O . GLY A 1 112 ? -0.911 -0.266 -10.901 1.00 86.12 112 GLY A O 1
ATOM 877 N N . LEU A 1 113 ? 1.310 -0.566 -10.882 1.00 87.38 113 LEU A N 1
ATOM 878 C CA . LEU A 1 113 ? 1.314 -1.564 -9.805 1.00 87.38 113 LEU A CA 1
ATOM 879 C C . LEU A 1 113 ? 0.727 -1.055 -8.492 1.00 87.38 113 LEU A C 1
ATOM 881 O O . LEU A 1 113 ? -0.044 -1.757 -7.846 1.00 87.38 113 LEU A O 1
ATOM 885 N N . CYS A 1 114 ? 0.991 0.196 -8.130 1.00 90.56 114 CYS A N 1
ATOM 886 C CA . CYS A 1 114 ? 0.420 0.765 -6.915 1.00 90.56 114 CYS A CA 1
ATOM 887 C C . CYS A 1 114 ? -1.077 1.076 -7.056 1.00 90.56 114 CYS A C 1
ATOM 889 O O . CYS A 1 114 ? -1.787 1.120 -6.048 1.00 90.56 114 CYS A O 1
ATOM 891 N N . SER A 1 115 ? -1.566 1.261 -8.289 1.00 90.06 115 SER A N 1
ATOM 892 C CA . SER A 1 115 ? -2.997 1.409 -8.569 1.00 90.06 115 SER A CA 1
ATOM 893 C C . SER A 1 115 ? -3.723 0.077 -8.429 1.00 90.06 115 SER A C 1
ATOM 895 O O . SER A 1 115 ? -4.832 0.049 -7.908 1.00 90.06 115 SER A O 1
ATOM 897 N N . GLU A 1 116 ? -3.096 -1.025 -8.841 1.00 87.62 116 GLU A N 1
ATOM 898 C CA . GLU A 1 116 ? -3.636 -2.374 -8.644 1.00 87.62 116 GLU A CA 1
ATOM 899 C C . GLU A 1 116 ? -3.659 -2.783 -7.184 1.00 87.62 116 GLU A C 1
ATOM 901 O O . GLU A 1 116 ? -4.714 -3.188 -6.718 1.00 87.62 116 GLU A O 1
ATOM 906 N N . ILE A 1 117 ? -2.574 -2.573 -6.438 1.00 90.69 117 ILE A N 1
ATOM 907 C CA . ILE A 1 117 ? -2.579 -2.855 -4.998 1.00 90.69 117 ILE A CA 1
ATOM 908 C C . ILE A 1 117 ? -3.725 -2.096 -4.314 1.00 90.69 117 ILE A C 1
ATOM 910 O O . ILE A 1 117 ? -4.505 -2.685 -3.573 1.00 90.69 117 ILE A O 1
ATOM 914 N N . GLY A 1 118 ? -3.893 -0.801 -4.603 1.00 92.12 118 GLY A N 1
ATOM 915 C CA . GLY A 1 118 ? -5.008 -0.035 -4.042 1.00 92.12 118 GLY A CA 1
ATOM 916 C C . GLY A 1 118 ? -6.380 -0.536 -4.512 1.00 92.12 118 GLY A C 1
ATOM 917 O O . GLY A 1 118 ? -7.328 -0.564 -3.728 1.00 92.12 118 GLY A O 1
ATOM 918 N N . ARG A 1 119 ? -6.510 -0.955 -5.777 1.00 88.88 119 ARG A N 1
ATOM 919 C CA . ARG A 1 119 ? -7.738 -1.558 -6.323 1.00 88.88 119 ARG A CA 1
ATOM 920 C C . ARG A 1 119 ? -8.081 -2.857 -5.597 1.00 88.88 119 ARG A C 1
ATOM 922 O O . ARG A 1 119 ? -9.245 -3.051 -5.258 1.00 88.88 119 ARG A O 1
ATOM 929 N N . ASP A 1 120 ? -7.100 -3.717 -5.366 1.00 87.56 120 ASP A N 1
ATOM 930 C CA . ASP A 1 120 ? -7.291 -5.023 -4.742 1.00 87.56 120 ASP A CA 1
ATOM 931 C C . ASP A 1 120 ? -7.762 -4.858 -3.293 1.00 87.56 120 ASP A C 1
ATOM 933 O O . ASP A 1 120 ? -8.755 -5.470 -2.908 1.00 87.56 120 ASP A O 1
ATOM 937 N N . ILE A 1 121 ? -7.206 -3.890 -2.554 1.00 90.31 121 ILE A N 1
ATOM 938 C CA . ILE A 1 121 ? -7.707 -3.513 -1.221 1.00 90.31 121 ILE A CA 1
ATOM 939 C C . ILE A 1 121 ? -9.173 -3.050 -1.260 1.00 90.31 121 ILE A C 1
ATOM 941 O O . ILE A 1 121 ? -9.960 -3.396 -0.377 1.00 90.31 121 ILE A O 1
ATOM 945 N N . LEU A 1 122 ? -9.591 -2.300 -2.287 1.00 87.50 122 LEU A N 1
ATOM 946 C CA . LEU A 1 122 ? -11.004 -1.923 -2.438 1.00 87.50 122 LEU A CA 1
ATOM 947 C C . LEU A 1 122 ? -11.905 -3.121 -2.766 1.00 87.50 122 LEU A C 1
ATOM 949 O O . LEU A 1 122 ? -13.062 -3.132 -2.340 1.00 87.50 122 LEU A O 1
ATOM 953 N N . ILE A 1 123 ? -11.404 -4.097 -3.529 1.00 85.50 123 ILE A N 1
ATOM 954 C CA . ILE A 1 123 ? -12.121 -5.336 -3.872 1.00 85.50 123 ILE A CA 1
ATOM 955 C C . ILE A 1 123 ? -12.280 -6.225 -2.634 1.00 85.50 123 ILE A C 1
ATOM 957 O O . ILE A 1 123 ? -13.354 -6.792 -2.437 1.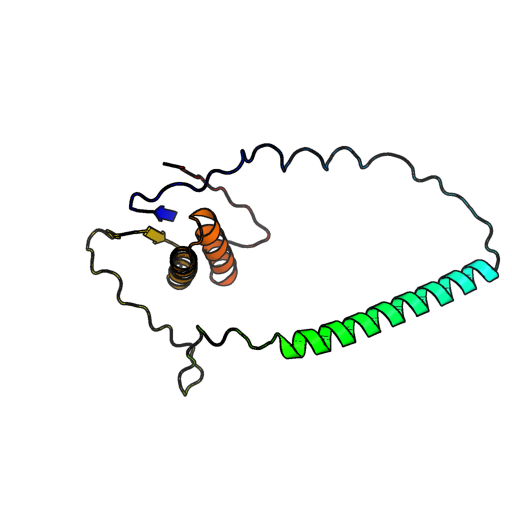00 85.50 123 ILE A O 1
ATOM 961 N N . GLU A 1 124 ? -11.264 -6.282 -1.774 1.00 86.38 124 GLU A N 1
ATOM 962 C CA . GLU A 1 124 ? -11.280 -6.995 -0.488 1.00 86.38 124 GLU A CA 1
ATOM 963 C C . GLU A 1 124 ? -12.229 -6.366 0.550 1.00 86.38 124 GLU A C 1
ATOM 965 O O . GLU A 1 124 ? -12.449 -6.925 1.623 1.00 86.38 124 GLU A O 1
ATOM 970 N N . GLY A 1 125 ? -12.846 -5.226 0.225 1.00 84.94 125 GLY A N 1
ATOM 971 C CA . GLY A 1 125 ? -13.813 -4.539 1.080 1.00 84.94 125 GLY A CA 1
ATOM 972 C C . GLY A 1 125 ? -13.221 -3.392 1.899 1.00 84.94 125 GLY A C 1
ATOM 973 O O . GLY A 1 125 ? -13.964 -2.743 2.639 1.00 84.94 125 GLY A O 1
ATOM 974 N N . GLY A 1 126 ? -11.932 -3.087 1.724 1.00 85.94 126 GLY A N 1
ATOM 975 C CA . GLY A 1 126 ? -11.269 -1.936 2.331 1.00 85.94 126 GLY A CA 1
ATOM 976 C C . GLY A 1 126 ? -11.916 -0.610 1.930 1.00 85.94 126 GLY A C 1
ATOM 977 O O . GLY A 1 126 ? -12.549 -0.480 0.875 1.00 85.94 126 GLY A O 1
ATOM 978 N N . ASN A 1 127 ? -11.798 0.391 2.794 1.00 89.12 127 ASN A N 1
ATOM 979 C CA . ASN A 1 127 ? -12.316 1.731 2.531 1.00 89.12 127 ASN A CA 1
ATOM 980 C C . ASN A 1 127 ? -11.349 2.540 1.628 1.00 89.12 127 ASN A C 1
ATOM 982 O O . ASN A 1 127 ? -10.267 2.081 1.258 1.00 89.12 127 ASN A O 1
ATOM 986 N N . ALA A 1 128 ? -11.732 3.766 1.252 1.00 91.06 128 ALA A N 1
ATOM 987 C CA . ALA A 1 128 ? -10.895 4.624 0.404 1.00 91.06 128 ALA A CA 1
ATOM 988 C C . ALA A 1 128 ? -9.554 5.028 1.058 1.00 91.06 128 ALA A C 1
ATOM 990 O O . ALA A 1 128 ? -8.587 5.304 0.350 1.00 91.06 128 ALA A O 1
ATOM 991 N N . VAL A 1 129 ? -9.491 5.060 2.392 1.00 92.50 129 VAL A N 1
ATOM 992 C CA . VAL A 1 129 ? -8.280 5.345 3.176 1.00 92.50 129 VAL A CA 1
ATOM 993 C C . VAL A 1 129 ? -7.341 4.137 3.170 1.00 92.50 129 VAL A C 1
ATOM 995 O O . VAL A 1 129 ? -6.155 4.311 2.914 1.00 92.50 129 VAL A O 1
ATOM 998 N N . ASP A 1 130 ? -7.858 2.921 3.361 1.00 93.56 130 ASP A N 1
ATOM 999 C CA . ASP A 1 130 ? -7.066 1.680 3.368 1.00 93.56 130 ASP A CA 1
ATOM 1000 C C . ASP A 1 130 ? -6.365 1.477 2.020 1.00 93.56 130 ASP A C 1
ATOM 1002 O O . ASP A 1 130 ? -5.157 1.243 1.949 1.00 93.56 130 ASP A O 1
ATOM 1006 N N . ALA A 1 131 ? -7.118 1.663 0.932 1.00 93.38 131 ALA A N 1
ATOM 1007 C CA . ALA A 1 131 ? -6.586 1.608 -0.423 1.00 93.38 131 ALA A CA 1
ATOM 1008 C C . ALA A 1 131 ? -5.508 2.674 -0.666 1.00 93.38 131 ALA A C 1
ATOM 1010 O O . ALA A 1 131 ? -4.526 2.424 -1.362 1.00 93.38 131 ALA A O 1
ATOM 1011 N N . MET A 1 132 ? -5.661 3.858 -0.064 1.00 94.25 132 MET A N 1
ATOM 1012 C CA . MET A 1 132 ? -4.699 4.951 -0.194 1.00 94.25 132 MET A CA 1
ATOM 1013 C C . MET A 1 132 ? -3.407 4.650 0.560 1.00 94.25 132 MET A C 1
ATOM 1015 O O . MET A 1 132 ? -2.334 4.852 -0.004 1.00 94.25 132 MET A O 1
ATOM 1019 N N . ILE A 1 133 ? -3.494 4.109 1.777 1.00 94.50 133 ILE A N 1
ATOM 1020 C CA . ILE A 1 133 ? -2.324 3.699 2.562 1.00 94.50 133 ILE A CA 1
ATOM 1021 C C . ILE A 1 133 ? -1.533 2.627 1.804 1.00 94.50 133 ILE A C 1
ATOM 1023 O O . ILE A 1 133 ? -0.318 2.755 1.659 1.00 94.50 133 ILE A O 1
ATOM 1027 N N . ALA A 1 134 ? -2.212 1.617 1.255 1.00 94.62 134 ALA A N 1
ATOM 1028 C CA . ALA A 1 134 ? -1.562 0.563 0.481 1.00 94.62 134 ALA A CA 1
ATOM 1029 C C . ALA A 1 134 ? -0.864 1.113 -0.777 1.00 94.62 134 ALA A C 1
ATOM 1031 O O . ALA A 1 134 ? 0.301 0.800 -1.037 1.00 94.62 134 ALA A O 1
ATOM 1032 N N . SER A 1 135 ? -1.530 2.005 -1.520 1.00 94.12 135 SER A N 1
ATOM 1033 C CA . SER A 1 135 ? -0.915 2.685 -2.663 1.00 94.12 135 SER A CA 1
ATOM 1034 C C . SER A 1 135 ? 0.269 3.568 -2.253 1.00 94.12 135 SER A C 1
ATOM 1036 O O . SER A 1 135 ? 1.278 3.553 -2.950 1.00 94.12 135 SER A O 1
ATOM 1038 N N . LEU A 1 136 ? 0.202 4.306 -1.139 1.00 93.56 136 LEU A N 1
ATOM 1039 C CA . LEU A 1 136 ? 1.309 5.148 -0.663 1.00 93.56 136 LEU A CA 1
ATOM 1040 C C . LEU A 1 136 ? 2.534 4.324 -0.262 1.00 93.56 136 LEU A C 1
ATOM 1042 O O . LEU A 1 136 ? 3.651 4.686 -0.632 1.00 93.56 136 LEU A O 1
ATOM 1046 N N . LEU A 1 137 ? 2.331 3.211 0.447 1.00 94.00 137 LEU A N 1
ATOM 1047 C CA . LEU A 1 137 ? 3.411 2.290 0.806 1.00 94.00 137 LEU A CA 1
ATOM 1048 C C . LEU A 1 137 ? 4.073 1.706 -0.448 1.00 94.00 137 LEU A C 1
ATOM 1050 O O . LEU A 1 137 ? 5.300 1.661 -0.538 1.00 94.00 137 LEU A O 1
ATOM 1054 N N . CYS A 1 138 ? 3.276 1.343 -1.455 1.00 93.44 138 CYS A N 1
ATOM 1055 C CA . CYS A 1 138 ? 3.804 0.918 -2.745 1.00 93.44 138 CYS A CA 1
ATOM 1056 C C . CYS A 1 138 ? 4.600 2.039 -3.430 1.00 93.44 138 CYS A C 1
ATOM 1058 O O . CYS A 1 138 ? 5.750 1.822 -3.799 1.00 93.44 138 CYS A O 1
ATOM 1060 N N . ILE A 1 139 ? 4.054 3.255 -3.544 1.00 94.19 139 ILE A N 1
ATOM 1061 C CA . ILE A 1 139 ? 4.740 4.383 -4.201 1.00 94.19 139 ILE A CA 1
ATOM 1062 C C . ILE A 1 139 ? 6.062 4.703 -3.492 1.00 94.19 139 ILE A C 1
ATOM 1064 O O . ILE A 1 139 ? 7.056 4.957 -4.161 1.00 94.19 139 ILE A O 1
ATOM 1068 N N . GLY A 1 140 ? 6.112 4.627 -2.160 1.00 93.38 140 GLY A N 1
ATOM 1069 C CA . GLY A 1 140 ? 7.346 4.842 -1.401 1.00 93.38 140 GLY A CA 1
ATOM 1070 C C . GLY A 1 140 ? 8.451 3.816 -1.682 1.00 93.38 140 GLY A C 1
ATOM 1071 O O . GLY A 1 140 ? 9.624 4.127 -1.499 1.00 93.38 140 GLY A O 1
ATOM 1072 N N . THR A 1 141 ? 8.101 2.611 -2.145 1.00 91.19 141 THR A N 1
ATOM 1073 C CA . THR A 1 141 ? 9.077 1.561 -2.491 1.00 91.19 141 THR A CA 1
ATOM 1074 C C . THR A 1 141 ? 9.455 1.577 -3.970 1.00 91.19 141 THR A C 1
ATOM 1076 O O . THR A 1 141 ? 10.632 1.435 -4.293 1.00 91.19 141 THR A O 1
ATOM 1079 N N . VAL A 1 142 ? 8.490 1.786 -4.873 1.00 90.81 142 VAL A N 1
ATOM 1080 C CA . VAL A 1 142 ? 8.748 1.815 -6.325 1.00 90.81 142 VAL A CA 1
ATOM 1081 C C . VAL A 1 142 ? 9.266 3.168 -6.813 1.00 90.81 142 VAL A C 1
ATOM 1083 O O . VAL A 1 142 ? 9.917 3.230 -7.851 1.00 90.81 142 VAL A O 1
ATOM 1086 N N . ASN A 1 143 ? 8.980 4.248 -6.079 1.00 90.38 143 ASN A N 1
ATOM 1087 C CA . ASN A 1 143 ? 9.320 5.622 -6.443 1.00 90.38 1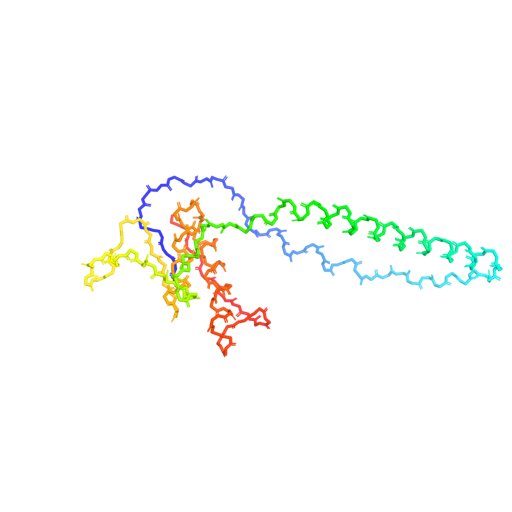43 ASN A CA 1
ATOM 1088 C C . ASN A 1 143 ? 9.994 6.392 -5.283 1.00 90.38 143 ASN A C 1
ATOM 1090 O O . ASN A 1 143 ? 9.506 7.454 -4.867 1.00 90.38 143 ASN A O 1
ATOM 1094 N N . PRO A 1 144 ? 11.123 5.888 -4.744 1.00 89.94 144 PRO A N 1
ATOM 1095 C CA . PRO A 1 144 ? 11.735 6.421 -3.528 1.00 89.94 144 PRO A CA 1
ATOM 1096 C C . PRO A 1 144 ? 12.298 7.838 -3.689 1.00 89.94 144 PRO A C 1
ATOM 1098 O O . PRO A 1 144 ? 12.484 8.531 -2.691 1.00 89.94 144 PRO A O 1
ATOM 1101 N N . GLN A 1 145 ? 12.563 8.310 -4.919 1.00 89.44 145 GLN A N 1
ATOM 1102 C CA . GLN A 1 145 ? 13.036 9.688 -5.111 1.00 89.44 145 GLN A CA 1
ATOM 1103 C C . GLN A 1 145 ? 11.937 10.736 -4.886 1.00 89.44 145 GLN A C 1
ATOM 1105 O O . GLN A 1 145 ? 12.251 11.916 -4.755 1.00 89.44 145 GLN A O 1
ATOM 1110 N N . SER A 1 146 ? 10.664 10.326 -4.877 1.00 87.50 146 SER A N 1
ATOM 1111 C CA . SER A 1 146 ? 9.521 11.239 -4.769 1.00 87.50 146 SER A CA 1
ATOM 1112 C C . SER A 1 146 ? 8.678 11.020 -3.517 1.00 87.50 146 SER A C 1
ATOM 1114 O O . SER A 1 146 ? 8.057 11.967 -3.042 1.00 87.50 146 SER A O 1
ATOM 1116 N N . SER A 1 147 ? 8.612 9.792 -3.002 1.00 89.00 147 SER A N 1
ATOM 1117 C CA . SER A 1 147 ? 7.820 9.444 -1.822 1.00 89.00 147 SER A CA 1
ATOM 1118 C C . SER A 1 147 ? 8.598 8.485 -0.931 1.00 89.00 147 SER A C 1
ATOM 1120 O O . SER A 1 147 ? 9.439 7.731 -1.409 1.00 89.00 147 SER A O 1
ATOM 1122 N N . GLY A 1 148 ? 8.321 8.495 0.370 1.00 88.81 148 GLY A N 1
ATOM 1123 C CA . GLY A 1 148 ? 9.007 7.627 1.317 1.00 88.81 148 GLY A CA 1
ATOM 1124 C C . GLY A 1 148 ? 8.512 7.797 2.747 1.00 88.81 148 GLY A C 1
ATOM 1125 O O . GLY A 1 148 ? 7.887 8.796 3.098 1.00 88.81 148 GLY A O 1
ATOM 1126 N N . ILE A 1 149 ? 8.830 6.813 3.589 1.00 90.81 149 ILE A N 1
ATOM 1127 C CA . ILE A 1 149 ? 8.367 6.745 4.984 1.00 90.81 149 ILE A CA 1
ATOM 1128 C C . ILE A 1 149 ? 8.920 7.869 5.875 1.00 90.81 149 ILE A C 1
ATOM 1130 O O . ILE A 1 149 ? 8.305 8.221 6.873 1.00 90.81 149 ILE A O 1
ATOM 1134 N N . GLY A 1 150 ? 10.073 8.442 5.512 1.00 90.94 150 GLY A N 1
ATOM 1135 C CA . GLY A 1 150 ? 10.708 9.543 6.245 1.00 90.94 150 GLY A CA 1
ATOM 1136 C C . GLY A 1 150 ? 10.220 10.942 5.853 1.00 90.94 150 GLY A C 1
ATOM 1137 O O . GLY A 1 150 ? 10.761 11.924 6.352 1.00 90.94 150 GLY A O 1
ATOM 1138 N N . GLY A 1 151 ? 9.264 11.043 4.925 1.00 89.50 151 GLY A N 1
ATOM 1139 C CA . GLY A 1 151 ? 8.698 12.310 4.464 1.00 89.50 151 GLY A CA 1
ATOM 1140 C C . GLY A 1 151 ? 7.420 12.704 5.209 1.00 89.50 151 GLY A C 1
ATOM 1141 O O . GLY A 1 151 ? 7.239 12.418 6.389 1.00 89.50 151 GLY A O 1
ATOM 1142 N N . GLY A 1 152 ? 6.512 13.359 4.486 1.00 89.44 152 GLY A N 1
ATOM 1143 C CA . GLY A 1 152 ? 5.165 13.680 4.951 1.00 89.44 152 GLY A CA 1
ATOM 1144 C C . GLY A 1 152 ? 4.165 13.596 3.802 1.00 89.44 152 GLY A C 1
ATOM 1145 O O . GLY A 1 152 ? 4.545 13.663 2.634 1.00 89.44 152 GLY A O 1
ATOM 1146 N N . PHE A 1 153 ? 2.882 13.449 4.125 1.00 89.88 153 PHE A N 1
ATOM 1147 C CA . PHE A 1 153 ? 1.803 13.453 3.141 1.00 89.88 153 PHE A CA 1
ATOM 1148 C C . PHE A 1 153 ? 0.618 14.270 3.652 1.00 89.88 153 PHE A C 1
ATOM 1150 O O . PHE A 1 153 ? 0.440 14.455 4.855 1.00 89.88 153 PHE A O 1
ATOM 1157 N N . VAL A 1 154 ? -0.199 14.755 2.720 1.00 92.69 154 VAL A N 1
ATOM 1158 C CA . VAL A 1 154 ? -1.465 15.428 3.012 1.00 92.69 154 VAL A CA 1
ATOM 1159 C C . VAL A 1 154 ? -2.572 14.650 2.319 1.00 92.69 154 VAL A C 1
ATOM 1161 O O . VAL A 1 154 ? -2.458 14.315 1.141 1.00 92.69 154 VAL A O 1
ATOM 1164 N N . MET A 1 155 ? -3.644 14.364 3.053 1.00 91.81 155 MET A N 1
ATOM 1165 C CA . MET A 1 155 ? -4.830 13.700 2.527 1.00 91.81 155 MET A CA 1
ATOM 1166 C C . MET A 1 155 ? -6.032 14.633 2.624 1.00 91.81 155 MET A C 1
ATOM 1168 O O . MET A 1 155 ? -6.325 15.177 3.686 1.00 91.81 155 MET A O 1
ATOM 1172 N N . THR A 1 156 ? -6.781 14.741 1.530 1.00 92.38 156 THR A N 1
ATOM 1173 C CA . THR A 1 156 ? -8.143 15.277 1.547 1.00 92.38 156 THR A CA 1
ATOM 1174 C C . THR A 1 156 ? -9.121 14.113 1.475 1.00 92.38 156 THR A C 1
ATOM 1176 O O . THR A 1 156 ? -9.147 13.384 0.484 1.00 92.38 156 THR A O 1
ATOM 1179 N N . LEU A 1 157 ? -9.908 13.926 2.534 1.00 90.69 157 LEU A N 1
ATOM 1180 C CA . LEU A 1 157 ? -10.953 12.910 2.601 1.00 90.69 157 LEU A CA 1
ATOM 1181 C C . LEU A 1 157 ? -12.317 13.578 2.436 1.00 90.69 157 LEU A C 1
ATOM 1183 O O . LEU A 1 157 ? -12.670 14.477 3.196 1.00 90.69 157 LEU A O 1
ATOM 1187 N N . TYR A 1 158 ? -13.083 13.107 1.459 1.00 88.00 158 TYR A N 1
ATOM 1188 C CA . TYR A 1 158 ? -14.485 13.458 1.292 1.00 88.00 158 TYR A CA 1
ATOM 1189 C C . TYR A 1 158 ? -15.336 12.239 1.639 1.00 88.00 158 TYR A C 1
ATOM 1191 O O . TYR A 1 158 ? -15.118 11.158 1.091 1.00 88.00 158 TYR A O 1
ATOM 1199 N N . ASN A 1 159 ? -16.272 12.420 2.565 1.00 85.81 159 ASN A N 1
ATOM 1200 C CA . ASN A 1 159 ? -17.292 11.431 2.879 1.00 85.81 159 ASN A CA 1
ATOM 1201 C C . ASN A 1 159 ? -18.614 11.940 2.300 1.00 85.81 159 ASN A C 1
ATOM 1203 O O . ASN A 1 159 ? -19.020 13.051 2.646 1.00 85.81 159 ASN A O 1
ATOM 1207 N N . ALA A 1 160 ? -19.192 11.173 1.378 1.00 74.69 160 ALA A N 1
ATOM 1208 C CA . ALA A 1 160 ? -20.417 11.528 0.667 1.00 74.69 160 ALA A CA 1
ATOM 1209 C C . ALA A 1 160 ? -21.660 11.366 1.551 1.00 74.69 160 ALA A C 1
ATOM 1211 O O . ALA A 1 160 ? -21.638 10.482 2.440 1.00 74.69 160 ALA A O 1
#

InterPro domains:
  IPR000101 Gamma-glutamyltranspeptidase [PTHR11686] (52-160)
  IPR029055 Nucleophile aminohydrolases, N-terminal [SSF56235] (90-159)

Foldseek 3Di:
DKDWDDDDDDDDDDDPPPDPPPPPPPPDDDPPPPPDPDDVVVVVVVVVVVVVVVVVVVVVCVVVVVVVVVVPPPPPPDQPQDPVRDRDDPDDDQPPDPPSDDRTMFADDPDPVLRVQLVVCVVVVHDRVSSVVSSLVVCCVVPVVVHHPPDDDDDDDDDD

Secondary structure (DSSP, 8-state):
-EEE-S---------GGGSSSSSSS--------------HHHHHHHHHHHHHHHHHHHHHHHHHHHHHHHH-----SS--B-TTS-B---PPPPP--TT---SSEEE--SSHHHHHHHHHHHHTT--HHHHHHHHHHHHHHH-TTT--TTS---------

Organism: Caenorhabditis remanei (NCBI:txid31234)